Protein AF-A0A537SEK0-F1 (afdb_monomer)

Radius of gyration: 13.82 Å; Cα contacts (8 Å, |Δi|>4): 120; chains: 1; bounding box: 22×28×48 Å

Secondary structure (DSSP, 8-state):
-----------EEEEEE-SSSSS-EEEEEEESSHHHHHHHHHHHHHTT--SEEEEE-TT--EEE-HHHHHHHHT--

Sequence (76 aa):
MQSGDQVFEMSYYLIHRLGQVDAFQYTNLSFSTEKEATVHACSLIAAGELGNFVIRDGEGRVLADDTAIKASCKVS

Nearest PDB structures (foldseek):
  7o6l-assembly1_B  TM=5.483E-01  e=6.076E-01  Caenorhabditis elegans
  1wwq-assembly1_A  TM=5.270E-01  e=1.311E+00  Mus musculus
  1wz7-assembly2_C  TM=5.327E-01  e=1.589E+00  Mus musculus
  4yod-assembly1_A  TM=3.971E-01  e=1.806E+00  Bacteroides caccae ATCC 43185

Solvent-accessible surface area (backbone atoms only — not comparable to full-atom values): 4503 Å² total; per-residue (Å²): 132,84,81,79,78,73,67,79,64,60,32,18,32,33,36,36,30,59,74,97,65,92,78,42,76,78,44,79,48,76,28,81,38,66,65,58,34,47,54,52,49,38,50,41,50,74,72,62,57,81,61,42,45,35,34,23,44,74,86,66,50,78,77,35,47,41,70,55,47,57,54,56,50,73,76,107

pLDDT: mean 78.05, std 16.58, range [38.31, 93.0]

Foldseek 3Di:
DDDPPPPVQFWKWKWWDADDDDPDGPDTDTDSDPVVSLVVVLVCVVVVPDGWIFIATPVRDTPDTRVRSVVVSVVD

Structure (mmCIF, N/CA/C/O backbone):
data_AF-A0A537SEK0-F1
#
_entry.id   AF-A0A537SEK0-F1
#
loop_
_atom_site.group_PDB
_atom_site.id
_atom_site.type_symbol
_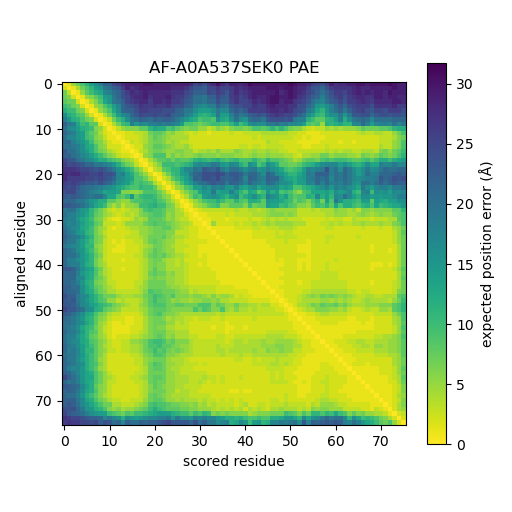atom_site.label_atom_id
_atom_site.label_alt_id
_atom_site.label_comp_id
_atom_site.label_asym_id
_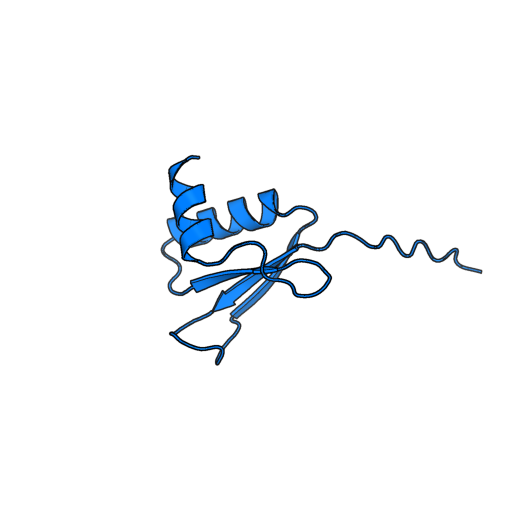atom_site.label_entity_id
_atom_site.label_seq_id
_atom_site.pdbx_PDB_ins_code
_atom_site.Cartn_x
_atom_site.Cartn_y
_atom_site.Cartn_z
_atom_site.occupancy
_atom_site.B_iso_or_equiv
_atom_site.auth_seq_id
_atom_site.auth_comp_id
_atom_site.auth_asym_id
_atom_site.auth_atom_id
_atom_site.pdbx_PDB_model_num
ATOM 1 N N . MET A 1 1 ? -9.967 0.184 38.536 1.00 38.31 1 MET A N 1
ATOM 2 C CA . MET A 1 1 ? -10.260 -0.817 37.491 1.00 38.31 1 MET A CA 1
ATOM 3 C C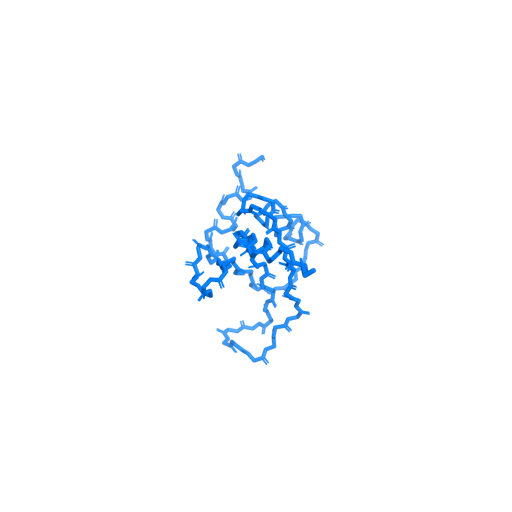 . MET A 1 1 ? -10.236 -0.070 36.172 1.00 38.31 1 MET A C 1
ATOM 5 O O . MET A 1 1 ? -11.006 0.869 36.032 1.00 38.31 1 MET A O 1
ATOM 9 N N . GLN A 1 2 ? -9.253 -0.360 35.315 1.00 41.28 2 GLN A N 1
ATOM 10 C CA . GLN A 1 2 ? -9.079 0.301 34.019 1.00 41.28 2 GLN A CA 1
ATOM 11 C C . GLN A 1 2 ? -10.320 0.043 33.164 1.00 41.28 2 GLN A C 1
ATOM 13 O O . GLN A 1 2 ? -10.617 -1.108 32.851 1.00 41.28 2 GLN A O 1
ATOM 18 N N . SER A 1 3 ? -11.049 1.111 32.839 1.00 45.38 3 SER A N 1
ATOM 19 C CA . SER A 1 3 ? -12.077 1.089 31.807 1.00 45.38 3 SER A CA 1
ATOM 20 C C . SER A 1 3 ? -11.412 0.652 30.511 1.00 45.38 3 SER A C 1
ATOM 22 O O . SER A 1 3 ? -10.544 1.345 29.986 1.00 45.38 3 SER A O 1
ATOM 24 N N . GLY A 1 4 ? -11.772 -0.546 30.061 1.00 44.78 4 GLY A N 1
ATOM 25 C CA . GLY A 1 4 ? -11.433 -1.044 28.744 1.00 44.7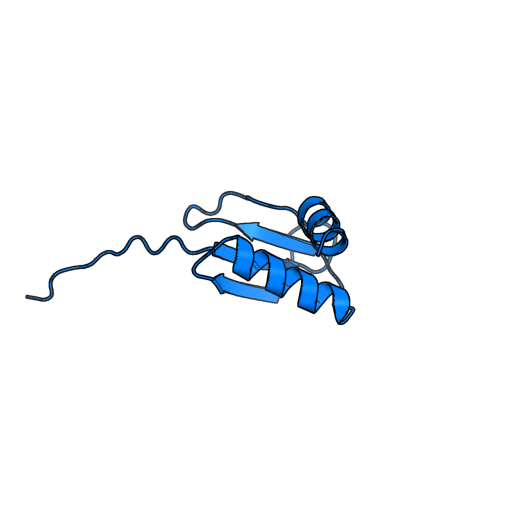8 4 GLY A CA 1
ATOM 26 C C . GLY A 1 4 ? -12.174 -0.220 27.707 1.00 44.78 4 GLY A C 1
ATOM 27 O O . GLY A 1 4 ? -13.254 -0.603 27.273 1.00 44.78 4 GLY A O 1
ATOM 28 N N . ASP A 1 5 ? -11.572 0.892 27.304 1.00 44.72 5 ASP A N 1
ATOM 29 C CA . ASP A 1 5 ? -11.747 1.423 25.961 1.00 44.72 5 ASP A CA 1
ATOM 30 C C . ASP A 1 5 ? -11.080 0.409 25.021 1.00 44.72 5 ASP A C 1
ATOM 32 O O . ASP A 1 5 ? -9.941 0.561 24.585 1.00 44.72 5 ASP A O 1
ATOM 36 N N . GLN A 1 6 ? -11.773 -0.704 24.753 1.00 47.69 6 GLN A N 1
ATOM 37 C CA . GLN A 1 6 ? -11.603 -1.388 23.477 1.00 47.69 6 GLN A CA 1
ATOM 38 C C . GLN A 1 6 ? -12.182 -0.438 22.437 1.00 47.69 6 GLN A C 1
ATOM 40 O O . GLN A 1 6 ? -13.290 -0.622 21.933 1.00 47.69 6 GLN A O 1
ATOM 45 N N . VAL A 1 7 ? -11.425 0.619 22.145 1.00 51.59 7 VAL A N 1
ATOM 46 C CA . VAL A 1 7 ? -11.499 1.243 20.844 1.00 51.59 7 VAL A CA 1
ATOM 47 C C . VAL A 1 7 ? -11.183 0.081 19.916 1.00 51.59 7 VAL A C 1
ATOM 49 O O . VAL A 1 7 ? -10.055 -0.408 19.871 1.00 51.59 7 VAL A O 1
ATOM 52 N N . PHE A 1 8 ? -12.201 -0.451 19.246 1.00 50.56 8 PHE A N 1
ATOM 53 C CA . PHE A 1 8 ? -11.981 -1.172 18.006 1.00 50.56 8 PHE A CA 1
ATOM 54 C C . PHE A 1 8 ? -11.404 -0.122 17.052 1.00 50.56 8 PHE A C 1
ATOM 56 O O . PHE A 1 8 ? -12.127 0.447 16.237 1.00 50.56 8 PHE A O 1
ATOM 63 N N . GLU A 1 9 ? -10.134 0.250 17.250 1.00 57.72 9 GLU A N 1
ATOM 64 C CA . GLU A 1 9 ? -9.410 1.128 16.350 1.00 57.72 9 GLU A CA 1
ATOM 65 C C . GLU A 1 9 ? -9.465 0.401 15.023 1.00 57.72 9 GLU A C 1
ATOM 67 O O . GLU A 1 9 ? -8.892 -0.683 14.879 1.00 57.72 9 GLU A O 1
ATOM 72 N N . MET A 1 10 ? -10.250 0.951 14.093 1.00 65.88 10 MET A N 1
ATOM 73 C CA . MET A 1 10 ? -10.297 0.489 12.718 1.00 65.88 10 MET A CA 1
ATOM 74 C C . MET A 1 10 ? -8.872 0.587 12.189 1.00 65.88 10 MET A C 1
ATOM 76 O O . MET A 1 10 ? -8.407 1.650 11.793 1.00 65.88 10 MET A O 1
ATOM 80 N N . SER A 1 11 ? -8.161 -0.526 12.298 1.00 81.06 11 SER A N 1
ATOM 81 C CA . SER A 1 11 ? -6.753 -0.624 11.980 1.00 81.06 11 SER A CA 1
ATOM 82 C C . SER A 1 11 ? -6.669 -1.093 10.545 1.00 81.06 11 SER A C 1
ATOM 84 O O . SER A 1 11 ? -7.213 -2.138 10.192 1.00 81.06 11 SER A O 1
ATOM 86 N N . TYR A 1 12 ? -6.019 -0.296 9.713 1.00 87.06 12 TYR A N 1
ATOM 87 C CA . TYR A 1 12 ? -5.788 -0.615 8.317 1.00 87.06 12 TYR A CA 1
ATOM 88 C C . TYR A 1 12 ? -4.342 -1.034 8.163 1.00 87.06 12 TYR A C 1
ATOM 90 O O . TYR A 1 12 ? -3.432 -0.328 8.585 1.00 87.06 12 TYR A O 1
ATOM 98 N N . TYR A 1 13 ? -4.131 -2.189 7.561 1.00 86.75 13 TYR A N 1
ATOM 99 C CA . TYR A 1 13 ? -2.825 -2.807 7.459 1.00 86.75 13 TYR A CA 1
ATOM 100 C C . TYR A 1 13 ? -2.339 -2.749 6.025 1.00 86.75 13 TYR A C 1
ATOM 102 O O . TYR A 1 13 ? -2.938 -3.370 5.148 1.00 86.75 13 TYR A O 1
ATOM 110 N N . LEU A 1 14 ? -1.237 -2.043 5.788 1.00 89.31 14 LEU A N 1
ATOM 111 C CA . LEU A 1 14 ? -0.511 -2.139 4.530 1.00 89.31 14 LEU A CA 1
ATOM 112 C C . LEU A 1 14 ? 0.470 -3.307 4.607 1.00 89.31 14 LEU A C 1
ATOM 114 O O . LEU A 1 14 ? 1.399 -3.304 5.417 1.00 89.31 14 LEU A O 1
ATOM 118 N N . ILE A 1 15 ? 0.270 -4.279 3.727 1.00 86.69 15 ILE A N 1
ATOM 119 C CA . ILE A 1 15 ? 1.103 -5.465 3.579 1.00 86.69 15 ILE A CA 1
ATOM 120 C C . ILE A 1 15 ? 1.882 -5.350 2.276 1.00 86.69 15 ILE A C 1
ATOM 122 O O . ILE A 1 15 ? 1.298 -5.333 1.192 1.00 86.69 15 ILE A O 1
ATOM 126 N N . HIS A 1 16 ? 3.206 -5.336 2.381 1.00 85.44 16 HIS A N 1
ATOM 127 C CA . HIS A 1 16 ? 4.120 -5.375 1.238 1.00 85.44 16 HIS A CA 1
ATOM 128 C C . HIS A 1 16 ? 4.655 -6.798 1.034 1.00 85.44 16 HIS A C 1
ATOM 130 O O . HIS A 1 16 ? 5.104 -7.438 1.988 1.00 85.44 16 HIS A O 1
ATOM 136 N N . ARG A 1 17 ? 4.559 -7.323 -0.192 1.00 82.44 17 ARG A N 1
ATOM 137 C CA . ARG A 1 17 ? 4.894 -8.714 -0.544 1.00 82.44 17 ARG A CA 1
ATOM 138 C C . ARG A 1 17 ? 5.859 -8.769 -1.725 1.00 82.44 17 ARG A C 1
ATOM 140 O O . ARG A 1 17 ? 5.633 -8.111 -2.736 1.00 82.44 17 ARG A O 1
ATOM 147 N N . LEU A 1 18 ? 6.871 -9.630 -1.652 1.00 69.31 18 LEU A N 1
ATOM 148 C CA . LEU A 1 18 ? 7.769 -9.934 -2.774 1.00 69.31 18 LEU A CA 1
ATOM 149 C C . LEU A 1 18 ? 7.345 -11.248 -3.457 1.00 69.31 18 LEU A C 1
ATOM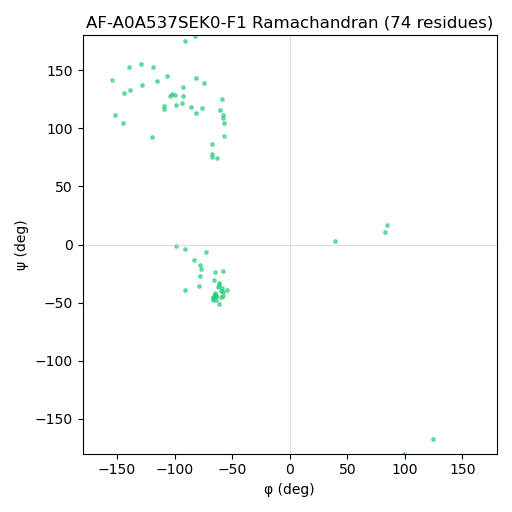 151 O O . LEU A 1 18 ? 7.351 -12.305 -2.831 1.00 69.31 18 LEU A O 1
ATOM 155 N N . GLY A 1 19 ? 7.002 -11.192 -4.750 1.00 62.62 19 GLY A N 1
ATOM 156 C CA . GLY A 1 19 ? 6.669 -12.368 -5.572 1.00 62.62 19 GLY A CA 1
ATOM 157 C C . GLY A 1 19 ? 5.168 -12.643 -5.769 1.00 62.62 19 GLY A C 1
ATOM 158 O O . GLY A 1 19 ? 4.310 -11.891 -5.310 1.00 62.62 19 GLY A O 1
ATOM 159 N N . GLN A 1 20 ? 4.856 -13.714 -6.516 1.00 54.41 20 GLN A N 1
ATOM 160 C CA . GLN A 1 20 ? 3.493 -14.030 -6.978 1.00 54.41 20 GLN A CA 1
ATOM 161 C C . GLN A 1 20 ? 2.567 -14.632 -5.911 1.00 54.41 20 GLN A C 1
ATOM 163 O O . GLN A 1 20 ? 1.354 -14.568 -6.082 1.00 54.41 20 GLN A O 1
ATOM 168 N N . VAL A 1 21 ? 3.089 -15.217 -4.829 1.00 50.94 21 VAL A N 1
ATOM 169 C CA . VAL A 1 21 ? 2.268 -15.927 -3.834 1.00 50.94 21 VAL A CA 1
ATOM 170 C C . VAL A 1 21 ? 2.945 -15.865 -2.464 1.00 50.94 21 VAL A C 1
ATOM 172 O O . VAL A 1 21 ? 3.999 -16.463 -2.294 1.00 50.94 21 VAL A O 1
ATOM 175 N N . ASP A 1 22 ? 2.334 -15.126 -1.532 1.00 53.03 22 ASP A N 1
ATOM 176 C CA . ASP A 1 22 ? 2.345 -15.239 -0.054 1.00 53.03 22 ASP A CA 1
ATOM 177 C C . ASP A 1 22 ? 3.620 -15.596 0.754 1.00 53.03 22 ASP A C 1
ATOM 179 O O . ASP A 1 22 ? 3.538 -15.678 1.976 1.00 53.03 22 ASP A O 1
ATOM 183 N N . ALA A 1 23 ? 4.803 -15.773 0.166 1.00 49.50 23 ALA A N 1
ATOM 184 C CA . ALA A 1 23 ? 5.920 -16.381 0.892 1.00 49.50 23 ALA A CA 1
ATOM 185 C C . ALA A 1 23 ? 6.636 -15.423 1.862 1.00 49.50 23 ALA A C 1
ATOM 187 O O . ALA A 1 23 ? 7.183 -15.881 2.862 1.00 49.50 23 ALA A O 1
ATOM 188 N N . PHE A 1 24 ? 6.622 -14.108 1.607 1.00 57.16 24 PHE A N 1
ATOM 189 C CA . PHE A 1 24 ? 7.336 -13.135 2.440 1.00 57.16 24 PHE A CA 1
ATOM 190 C C . PHE A 1 24 ? 6.560 -11.818 2.547 1.00 57.16 24 PHE A C 1
ATOM 192 O O . PHE A 1 24 ? 6.516 -11.025 1.604 1.00 57.16 24 PHE A O 1
ATOM 199 N N . GLN A 1 25 ? 5.928 -11.599 3.704 1.00 64.25 25 GLN A N 1
ATOM 200 C CA . GLN A 1 25 ? 5.390 -10.295 4.099 1.00 64.25 25 GLN A CA 1
ATOM 201 C C . GLN A 1 25 ? 6.551 -9.465 4.653 1.00 64.25 25 GLN A C 1
ATOM 203 O O . GLN A 1 25 ? 7.129 -9.821 5.679 1.00 64.25 25 GLN A O 1
ATOM 208 N N . TYR A 1 26 ? 6.923 -8.398 3.951 1.00 58.31 26 TYR A N 1
ATOM 209 C CA . TYR A 1 26 ? 8.069 -7.559 4.303 1.00 58.31 26 TYR A CA 1
ATOM 210 C C . TYR A 1 26 ? 7.732 -6.591 5.439 1.00 58.31 26 TYR A C 1
ATOM 212 O O . TYR A 1 26 ? 8.559 -6.298 6.301 1.00 58.31 26 TYR A O 1
ATOM 220 N N . THR A 1 27 ? 6.500 -6.083 5.462 1.00 65.31 27 THR A N 1
ATOM 221 C CA . THR A 1 27 ? 6.062 -5.117 6.470 1.00 65.31 27 THR A CA 1
ATOM 222 C C . THR A 1 27 ? 4.554 -5.199 6.652 1.00 65.31 27 THR A C 1
ATOM 224 O O . THR A 1 27 ? 3.824 -5.385 5.680 1.00 65.31 27 THR A O 1
ATOM 227 N N . ASN A 1 28 ? 4.110 -5.066 7.902 1.00 72.44 28 ASN A N 1
ATOM 228 C CA . ASN A 1 28 ? 2.717 -4.868 8.274 1.00 72.44 28 ASN A CA 1
ATOM 229 C C . ASN A 1 28 ? 2.623 -3.525 9.015 1.00 72.44 28 ASN A C 1
ATOM 231 O O . ASN A 1 28 ? 2.901 -3.455 10.213 1.00 72.44 28 ASN A O 1
ATOM 235 N N . LEU A 1 29 ? 2.343 -2.452 8.272 1.00 82.69 29 LEU A N 1
ATOM 236 C CA . LEU A 1 29 ? 2.180 -1.110 8.835 1.00 82.69 29 LEU A CA 1
ATOM 237 C C . LEU A 1 29 ? 0.705 -0.868 9.143 1.00 82.69 29 LEU A C 1
ATOM 239 O O . LEU A 1 29 ? -0.134 -1.038 8.262 1.00 82.69 29 LEU A O 1
ATOM 243 N N . SER A 1 30 ? 0.405 -0.452 10.371 1.00 85.56 30 SER A N 1
ATOM 244 C CA . SER A 1 30 ? -0.945 -0.097 10.809 1.00 85.56 30 SER A CA 1
ATOM 245 C C . SER A 1 30 ? -1.216 1.398 10.642 1.00 85.56 30 SER A C 1
ATOM 247 O O . SER A 1 30 ? -0.405 2.226 11.056 1.00 85.56 30 SER A O 1
ATOM 249 N N . PHE A 1 31 ? -2.387 1.727 10.110 1.00 87.75 31 PHE A N 1
ATOM 250 C CA . PHE A 1 31 ? -2.892 3.081 9.904 1.00 87.75 31 PHE A CA 1
ATOM 251 C C . PHE A 1 31 ? -4.297 3.218 10.489 1.00 87.75 31 PHE A C 1
ATOM 253 O O . PHE A 1 31 ? -5.036 2.236 10.576 1.00 87.75 31 PHE A O 1
ATOM 260 N N . SER A 1 32 ? -4.687 4.443 10.838 1.00 86.62 32 SER A N 1
ATOM 261 C CA . SER A 1 32 ? -6.028 4.745 11.353 1.00 86.62 32 SER A CA 1
ATOM 262 C C . SER A 1 32 ? -7.092 4.819 10.249 1.00 86.62 32 SER A C 1
ATOM 264 O O . SER A 1 32 ? -8.285 4.737 10.538 1.00 86.62 32 SER A O 1
ATOM 266 N N . THR A 1 33 ? -6.686 4.968 8.979 1.00 88.94 33 THR A N 1
ATOM 267 C CA . THR A 1 33 ? -7.594 5.006 7.821 1.00 88.94 33 THR A CA 1
ATOM 268 C C . THR A 1 33 ? -7.051 4.247 6.603 1.00 88.94 33 THR A C 1
ATOM 270 O O . THR A 1 33 ? -5.842 4.183 6.372 1.00 88.94 33 THR A O 1
ATOM 273 N N . GLU A 1 34 ? -7.957 3.743 5.754 1.00 89.19 34 GLU A N 1
ATOM 274 C CA . GLU A 1 34 ? -7.615 3.143 4.450 1.00 89.19 34 GLU A CA 1
ATOM 275 C C . GLU A 1 34 ? -6.869 4.135 3.545 1.00 89.19 34 GLU A C 1
ATOM 277 O O . GLU A 1 34 ? -5.934 3.778 2.823 1.00 89.19 34 GLU A O 1
ATOM 282 N N . LYS A 1 35 ? -7.262 5.414 3.606 1.00 90.81 35 LYS A N 1
ATOM 283 C CA . LYS A 1 35 ? -6.671 6.480 2.797 1.00 90.81 35 LYS A CA 1
ATOM 284 C C . LYS A 1 35 ? -5.199 6.695 3.139 1.00 90.81 35 LYS A C 1
ATOM 286 O O . LYS A 1 35 ? -4.388 6.823 2.227 1.00 90.81 35 LYS A O 1
ATOM 291 N N . GLU A 1 36 ? -4.842 6.720 4.421 1.00 91.19 36 GLU A N 1
ATOM 292 C CA . GLU A 1 36 ? -3.442 6.847 4.848 1.00 91.19 36 GLU A CA 1
ATOM 293 C C . GLU A 1 36 ? -2.605 5.647 4.403 1.00 91.19 36 GLU A C 1
ATOM 295 O O . GLU A 1 36 ? -1.525 5.837 3.839 1.00 91.19 36 GLU A O 1
ATOM 300 N N . ALA A 1 37 ? -3.135 4.429 4.563 1.00 91.38 37 ALA A N 1
ATOM 301 C CA . ALA A 1 37 ? -2.483 3.216 4.071 1.00 91.38 37 ALA A CA 1
ATOM 302 C C . ALA A 1 37 ? -2.242 3.280 2.550 1.00 91.38 37 ALA A C 1
ATOM 304 O O . ALA A 1 37 ? -1.162 2.928 2.071 1.00 91.38 37 ALA A O 1
ATOM 305 N N . THR A 1 38 ? -3.214 3.802 1.794 1.00 92.00 38 THR A N 1
ATOM 306 C CA . THR A 1 38 ? -3.119 3.989 0.337 1.00 92.00 38 THR A CA 1
ATOM 307 C C . THR A 1 38 ? -2.067 5.030 -0.043 1.00 92.00 38 THR A C 1
ATOM 309 O O . THR A 1 38 ? -1.223 4.761 -0.895 1.00 92.00 38 THR A O 1
ATOM 312 N N . VAL A 1 39 ? -2.061 6.200 0.6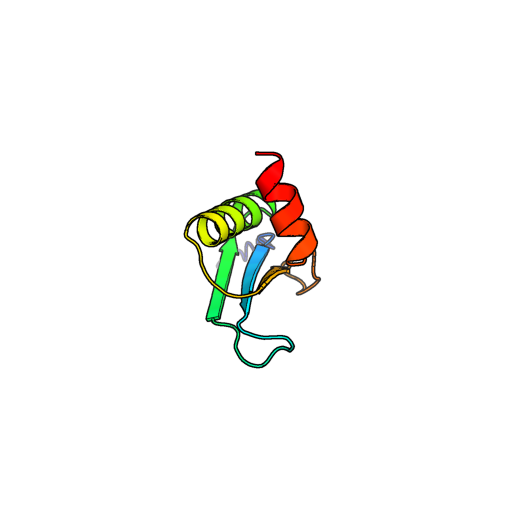06 1.00 93.00 39 VAL A N 1
ATOM 313 C CA . VAL A 1 39 ? -1.064 7.259 0.358 1.00 93.00 39 VAL A CA 1
ATOM 314 C C . VAL A 1 39 ? 0.353 6.756 0.644 1.00 93.00 39 VAL A C 1
ATOM 316 O O . VAL A 1 39 ? 1.282 7.036 -0.121 1.00 93.00 39 VAL A O 1
ATOM 319 N N . HIS A 1 40 ? 0.525 5.978 1.713 1.00 91.75 40 HIS A N 1
ATOM 320 C CA . HIS A 1 40 ? 1.819 5.396 2.044 1.00 91.75 40 HIS A CA 1
ATOM 321 C C . HIS A 1 40 ? 2.258 4.359 1.001 1.00 91.75 40 HIS A C 1
ATOM 323 O O . HIS A 1 40 ? 3.386 4.424 0.514 1.00 91.75 40 HIS A O 1
ATOM 329 N N . ALA A 1 41 ? 1.355 3.468 0.578 1.00 91.31 41 ALA A N 1
ATOM 330 C CA . ALA A 1 41 ? 1.628 2.509 -0.492 1.00 91.31 41 ALA A CA 1
ATOM 331 C C . ALA A 1 41 ? 2.039 3.207 -1.799 1.00 91.31 41 ALA A C 1
ATOM 333 O O . ALA A 1 41 ? 3.031 2.827 -2.418 1.00 91.31 41 ALA A O 1
ATOM 334 N N . CYS A 1 42 ? 1.339 4.277 -2.184 1.00 91.56 42 CYS A N 1
ATOM 335 C CA . CYS A 1 42 ? 1.690 5.071 -3.360 1.00 91.56 42 CYS A CA 1
ATOM 336 C C . CYS A 1 42 ? 3.063 5.734 -3.245 1.00 91.56 42 CYS A C 1
ATOM 338 O O . CYS A 1 42 ? 3.790 5.796 -4.234 1.00 91.56 42 CYS A O 1
ATOM 340 N N . SER A 1 43 ? 3.440 6.184 -2.047 1.00 91.81 43 SER A N 1
ATOM 341 C CA . SER A 1 43 ? 4.768 6.755 -1.798 1.00 91.81 43 SER A CA 1
ATOM 342 C C . SER A 1 43 ? 5.874 5.710 -1.977 1.00 91.81 43 SER A C 1
ATOM 344 O O . SER A 1 43 ? 6.885 5.999 -2.614 1.00 91.81 43 SER A O 1
ATOM 346 N N . LEU A 1 44 ? 5.665 4.481 -1.492 1.00 90.19 44 LEU A N 1
ATOM 347 C CA . LEU A 1 44 ? 6.598 3.363 -1.689 1.00 90.19 44 LEU A CA 1
ATOM 348 C C . LEU A 1 44 ? 6.702 2.970 -3.172 1.00 90.19 44 LEU A C 1
ATOM 350 O O . LEU A 1 44 ? 7.804 2.817 -3.697 1.00 90.19 44 LEU A O 1
ATOM 354 N N . ILE A 1 45 ? 5.570 2.896 -3.881 1.00 88.69 45 ILE A N 1
ATOM 355 C CA . ILE A 1 45 ? 5.540 2.647 -5.332 1.00 88.69 45 ILE A CA 1
ATOM 356 C C . ILE A 1 45 ? 6.310 3.738 -6.090 1.00 88.69 45 ILE A C 1
ATOM 358 O O . ILE A 1 45 ? 7.109 3.427 -6.972 1.00 88.69 45 ILE A O 1
ATOM 362 N N . ALA A 1 46 ? 6.100 5.011 -5.744 1.00 88.44 46 ALA A N 1
ATOM 363 C CA . ALA A 1 46 ? 6.797 6.137 -6.362 1.00 88.44 46 ALA A CA 1
ATOM 364 C C . ALA A 1 46 ? 8.308 6.133 -6.069 1.00 88.44 46 ALA A C 1
ATOM 366 O O . ALA A 1 46 ? 9.093 6.557 -6.915 1.00 88.44 46 ALA A O 1
ATOM 367 N N . ALA A 1 47 ? 8.719 5.613 -4.908 1.00 88.31 47 ALA A N 1
ATOM 368 C CA . ALA A 1 47 ? 10.123 5.390 -4.562 1.00 88.31 47 ALA A CA 1
ATOM 369 C C . ALA A 1 47 ? 10.762 4.207 -5.320 1.00 88.31 47 ALA A C 1
ATOM 371 O O . ALA A 1 47 ? 11.972 4.009 -5.231 1.00 88.31 47 ALA A O 1
ATOM 372 N N . GLY A 1 48 ? 9.976 3.447 -6.091 1.00 84.56 48 GLY A N 1
ATOM 373 C CA . GLY A 1 48 ? 10.449 2.304 -6.867 1.00 84.56 48 GLY A CA 1
ATOM 374 C C . GLY A 1 48 ? 10.532 1.004 -6.070 1.00 84.56 48 GLY A C 1
ATOM 375 O O . GLY A 1 48 ? 11.190 0.067 -6.526 1.00 84.56 48 GLY A O 1
ATOM 376 N N . GLU A 1 49 ? 9.871 0.926 -4.908 1.00 85.56 49 GLU A N 1
ATOM 377 C CA . GLU A 1 49 ? 9.829 -0.303 -4.118 1.00 85.56 49 GLU A CA 1
ATOM 378 C C . GLU A 1 49 ? 9.218 -1.446 -4.936 1.00 85.56 49 GLU A C 1
ATOM 380 O O . GLU A 1 49 ? 8.113 -1.352 -5.480 1.00 85.56 49 GLU A O 1
ATOM 385 N N . LEU A 1 50 ? 9.964 -2.545 -5.030 1.00 80.38 50 LEU A N 1
ATOM 386 C CA . LEU A 1 50 ? 9.570 -3.722 -5.793 1.00 80.38 50 LEU A CA 1
ATOM 387 C C . LEU A 1 50 ? 8.608 -4.587 -4.980 1.00 80.38 50 LEU A C 1
ATOM 389 O O . LEU A 1 50 ? 8.789 -4.774 -3.782 1.00 80.38 50 LEU A O 1
ATOM 393 N N . GLY A 1 51 ? 7.622 -5.184 -5.645 1.00 82.88 51 GLY A N 1
ATOM 394 C CA . GLY A 1 51 ? 6.669 -6.099 -5.021 1.00 82.88 51 GLY A CA 1
ATOM 395 C C . GLY A 1 51 ? 5.219 -5.684 -5.233 1.00 82.88 51 GLY A C 1
ATOM 396 O O . GLY A 1 51 ? 4.912 -4.841 -6.075 1.00 82.88 51 GLY A O 1
ATOM 397 N N . ASN A 1 52 ? 4.344 -6.333 -4.471 1.00 87.69 52 ASN A N 1
ATOM 398 C CA . ASN A 1 52 ? 2.905 -6.129 -4.479 1.00 87.69 52 ASN A CA 1
ATOM 399 C C . ASN A 1 52 ? 2.458 -5.568 -3.131 1.00 87.69 52 ASN A C 1
ATOM 401 O O . ASN A 1 52 ? 2.923 -6.019 -2.079 1.00 87.69 52 ASN A O 1
ATOM 405 N N . PHE A 1 53 ? 1.519 -4.632 -3.164 1.00 89.25 53 PHE A N 1
ATOM 406 C CA . PHE A 1 53 ? 0.923 -4.050 -1.966 1.00 89.25 53 PHE A CA 1
ATOM 407 C C . PHE A 1 53 ? -0.501 -4.569 -1.765 1.00 89.25 53 PHE A C 1
ATOM 409 O O . PHE A 1 53 ? -1.223 -4.817 -2.725 1.00 89.25 53 PHE A O 1
ATOM 416 N N . VAL A 1 54 ? -0.909 -4.760 -0.515 1.00 91.25 54 VAL A N 1
ATOM 417 C CA . VAL A 1 54 ? -2.276 -5.147 -0.149 1.00 91.25 54 VAL A CA 1
ATOM 418 C C . VAL A 1 54 ? -2.684 -4.357 1.081 1.00 91.25 54 VAL A C 1
ATOM 420 O O . VAL A 1 54 ? -1.935 -4.328 2.053 1.00 91.25 54 VAL A O 1
ATOM 423 N N . ILE A 1 55 ? -3.875 -3.770 1.069 1.00 91.62 55 ILE A N 1
ATOM 424 C CA . ILE A 1 55 ? -4.472 -3.141 2.247 1.00 91.62 55 ILE A CA 1
ATOM 425 C C . ILE A 1 55 ? -5.524 -4.082 2.823 1.00 91.62 55 ILE A C 1
ATOM 427 O O . ILE A 1 55 ? -6.395 -4.573 2.097 1.00 91.62 55 ILE A O 1
ATOM 431 N N . ARG A 1 56 ? -5.436 -4.340 4.129 1.00 91.12 56 ARG A N 1
ATOM 432 C CA . ARG A 1 56 ? -6.429 -5.107 4.883 1.00 91.12 56 ARG A CA 1
ATOM 433 C C . ARG A 1 56 ? -7.062 -4.282 5.991 1.00 91.12 56 ARG A C 1
ATOM 435 O O . ARG A 1 56 ? -6.423 -3.375 6.511 1.00 91.12 56 ARG A O 1
ATOM 442 N N . ASP A 1 57 ? -8.288 -4.620 6.362 1.00 88.25 57 ASP A N 1
ATOM 443 C CA . ASP A 1 57 ? -8.919 -4.098 7.575 1.00 88.25 57 ASP A CA 1
ATOM 444 C C . ASP A 1 57 ? -8.496 -4.877 8.837 1.00 88.25 57 ASP A C 1
ATOM 446 O O . ASP A 1 57 ? -7.749 -5.862 8.773 1.00 88.25 57 ASP A O 1
ATOM 450 N N . GLY A 1 58 ? -9.019 -4.442 9.987 1.00 83.75 58 GLY A N 1
ATOM 451 C CA . GLY A 1 58 ? -8.828 -5.064 11.300 1.00 83.75 58 GLY A CA 1
ATOM 452 C C . GLY A 1 58 ? -9.274 -6.526 11.385 1.00 83.75 58 GLY A C 1
ATOM 453 O O . GLY A 1 58 ? -8.792 -7.271 12.236 1.00 83.75 58 GLY A O 1
ATOM 454 N N . GLU A 1 59 ? -10.170 -6.951 10.494 1.00 86.12 59 GLU A N 1
ATOM 455 C CA . GLU A 1 59 ? -10.672 -8.324 10.398 1.00 86.12 59 GLU A CA 1
ATOM 456 C C . GLU A 1 59 ? -9.833 -9.186 9.433 1.00 86.12 59 GLU A C 1
ATOM 458 O O . GLU A 1 59 ? -10.072 -10.387 9.293 1.00 86.12 59 GLU A O 1
ATOM 463 N N . GLY A 1 60 ? -8.838 -8.595 8.763 1.00 83.94 60 GLY A N 1
ATOM 464 C CA . GLY A 1 60 ? -7.986 -9.260 7.781 1.00 83.94 60 GLY A CA 1
ATOM 465 C C . GLY A 1 60 ? -8.595 -9.355 6.378 1.00 83.94 60 GLY A C 1
ATOM 466 O O . GLY A 1 60 ? -8.031 -10.050 5.523 1.00 83.94 60 GLY A O 1
ATOM 467 N N . ARG A 1 61 ? -9.711 -8.667 6.103 1.00 89.12 61 ARG A N 1
ATOM 468 C CA . ARG A 1 61 ? -10.326 -8.623 4.768 1.00 89.12 61 ARG A CA 1
ATOM 469 C C . ARG A 1 61 ? -9.497 -7.731 3.861 1.00 89.12 61 ARG A C 1
ATOM 471 O O . ARG A 1 61 ? -9.030 -6.680 4.280 1.00 89.12 61 ARG A O 1
ATOM 478 N N . VAL A 1 62 ? -9.306 -8.150 2.613 1.00 90.50 62 VAL A N 1
ATOM 479 C CA . VAL A 1 62 ? -8.600 -7.340 1.613 1.00 90.50 62 VAL A CA 1
ATOM 480 C C . VAL A 1 62 ? -9.534 -6.239 1.124 1.00 90.50 62 VAL A C 1
ATOM 482 O O . VAL A 1 6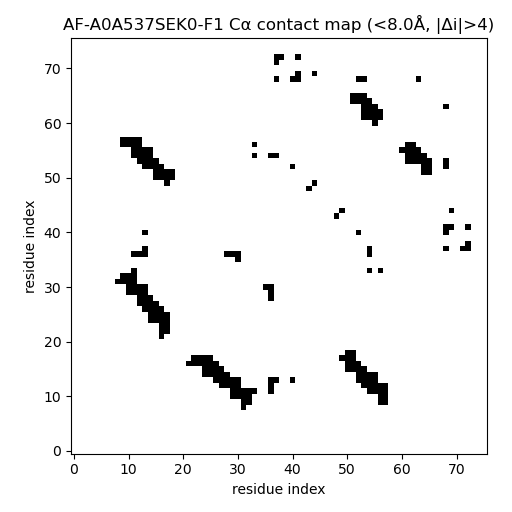2 ? -10.570 -6.540 0.537 1.00 90.50 62 VAL A O 1
ATOM 485 N N . LEU A 1 63 ? -9.151 -4.985 1.364 1.00 91.62 63 LEU A N 1
ATOM 486 C CA . LEU A 1 63 ? -9.872 -3.803 0.887 1.00 91.62 63 LEU A CA 1
ATOM 487 C C . LEU A 1 63 ? -9.348 -3.341 -0.475 1.00 91.62 63 LEU A C 1
ATOM 489 O O . LEU A 1 63 ? -10.129 -2.970 -1.345 1.00 91.62 63 LEU A O 1
ATOM 493 N N . ALA A 1 64 ? -8.029 -3.414 -0.672 1.00 92.62 64 ALA A N 1
ATOM 494 C CA . ALA A 1 64 ? -7.385 -3.067 -1.932 1.00 92.62 64 ALA A CA 1
ATOM 495 C C . ALA A 1 64 ? -6.192 -3.990 -2.206 1.00 92.62 64 ALA A C 1
ATOM 497 O O . ALA A 1 64 ? -5.333 -4.188 -1.342 1.00 92.62 64 ALA A O 1
ATOM 498 N N . ASP A 1 65 ? -6.135 -4.549 -3.412 1.00 91.50 6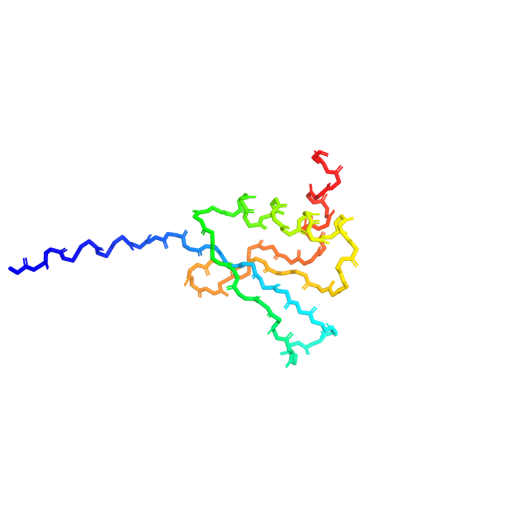5 ASP A N 1
ATOM 499 C CA . ASP A 1 65 ? -4.961 -5.250 -3.929 1.00 91.50 65 ASP A CA 1
ATOM 500 C C . ASP A 1 65 ? -4.031 -4.300 -4.700 1.00 91.50 65 ASP A C 1
ATOM 502 O O . ASP A 1 65 ? -4.344 -3.133 -4.938 1.00 91.50 65 ASP A O 1
ATOM 506 N N . ASP A 1 66 ? -2.884 -4.820 -5.120 1.00 90.31 66 ASP A N 1
ATOM 507 C CA . ASP A 1 66 ? -1.834 -4.065 -5.799 1.00 90.31 66 ASP A CA 1
ATOM 508 C C . ASP A 1 66 ? -2.330 -3.314 -7.046 1.00 90.31 66 ASP A C 1
ATOM 510 O O . ASP A 1 66 ? -1.948 -2.163 -7.273 1.00 90.31 66 ASP A O 1
ATOM 514 N N . THR A 1 67 ? -3.227 -3.924 -7.825 1.00 90.44 67 THR A N 1
ATOM 515 C CA . THR A 1 67 ? -3.791 -3.307 -9.032 1.00 90.44 67 THR A CA 1
ATOM 516 C C . THR A 1 67 ? -4.659 -2.110 -8.663 1.00 90.44 67 THR A C 1
ATOM 518 O O . THR A 1 67 ? -4.527 -1.041 -9.267 1.00 90.44 67 THR A O 1
ATOM 521 N N . ALA A 1 68 ? -5.520 -2.272 -7.655 1.00 92.62 68 ALA A N 1
ATOM 522 C CA . ALA A 1 68 ? -6.389 -1.212 -7.155 1.00 92.62 68 ALA A CA 1
ATOM 523 C C . ALA A 1 68 ? -5.577 -0.061 -6.538 1.00 92.62 68 ALA A C 1
ATOM 525 O O . ALA A 1 68 ? -5.831 1.104 -6.845 1.00 92.62 68 ALA A O 1
ATOM 526 N N . ILE A 1 69 ? -4.545 -0.374 -5.749 1.00 91.94 69 ILE A N 1
ATOM 527 C CA . ILE A 1 69 ? -3.645 0.623 -5.154 1.00 91.94 69 ILE A CA 1
ATOM 528 C C . ILE A 1 69 ? -2.933 1.414 -6.257 1.00 91.94 69 ILE A C 1
ATOM 530 O O . ILE A 1 69 ? -3.001 2.643 -6.273 1.00 91.94 69 ILE A O 1
ATOM 534 N N . LYS A 1 70 ? -2.318 0.737 -7.236 1.00 90.19 70 LYS A N 1
ATOM 535 C CA . LYS A 1 70 ? -1.630 1.391 -8.365 1.00 90.19 70 LYS A CA 1
ATOM 536 C C . LYS A 1 70 ? -2.567 2.242 -9.218 1.00 90.19 70 LYS A C 1
ATOM 538 O O . LYS A 1 70 ? -2.127 3.259 -9.756 1.00 90.19 70 LYS A O 1
ATOM 543 N N . ALA A 1 71 ? -3.831 1.844 -9.362 1.00 90.75 71 ALA A N 1
ATOM 544 C CA . ALA A 1 71 ? -4.838 2.666 -10.021 1.00 90.75 71 ALA A CA 1
ATOM 545 C C . ALA A 1 71 ? -5.081 3.961 -9.233 1.00 90.75 71 ALA A C 1
ATOM 547 O O . ALA A 1 71 ? -4.994 5.035 -9.824 1.00 90.75 71 ALA A O 1
ATOM 548 N N . SER A 1 72 ? -5.269 3.872 -7.913 1.00 88.44 72 SER A N 1
ATOM 549 C CA . SER A 1 72 ? -5.462 5.027 -7.024 1.00 88.44 72 SER A CA 1
ATOM 550 C C . SER A 1 72 ? -4.267 5.988 -7.004 1.00 88.44 72 SER A C 1
ATOM 552 O O . SER A 1 72 ? -4.462 7.203 -6.973 1.00 88.44 72 SER A O 1
ATOM 554 N N . CYS A 1 73 ? -3.035 5.480 -7.115 1.00 87.19 73 CYS A N 1
ATOM 555 C CA . CYS A 1 73 ? -1.829 6.318 -7.149 1.00 87.19 73 CYS A CA 1
ATOM 556 C C . CYS A 1 73 ? -1.731 7.226 -8.382 1.00 87.19 73 CYS A C 1
ATOM 558 O O . CYS A 1 73 ? -1.034 8.233 -8.337 1.00 87.19 73 CYS A O 1
ATOM 560 N N . LYS A 1 74 ? -2.401 6.885 -9.491 1.00 75.12 74 LYS A N 1
ATOM 561 C CA . LYS A 1 74 ? -2.389 7.690 -10.728 1.00 75.12 74 LYS A CA 1
ATOM 562 C C . LYS A 1 74 ? -3.387 8.847 -10.713 1.00 75.12 74 LYS A C 1
ATOM 564 O O . LYS A 1 74 ? -3.338 9.689 -11.603 1.00 75.12 74 LYS A O 1
ATOM 569 N N . VAL A 1 75 ? -4.320 8.844 -9.762 1.00 59.78 75 VAL A N 1
ATOM 570 C CA . VAL A 1 75 ? -5.411 9.829 -9.658 1.00 59.78 75 VAL A CA 1
ATOM 571 C C . VAL A 1 75 ? -5.082 10.934 -8.640 1.00 59.78 75 VAL A C 1
ATOM 573 O O . VAL A 1 75 ? -5.893 11.834 -8.443 1.00 59.78 75 VAL A O 1
ATOM 576 N N .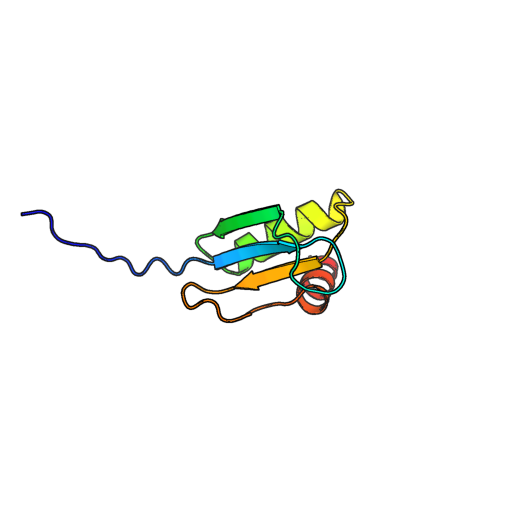 SER A 1 76 ? -3.917 10.860 -7.983 1.00 48.28 76 SER A N 1
ATOM 577 C CA . SER A 1 76 ? -3.461 11.818 -6.961 1.00 48.28 76 SER A CA 1
ATOM 578 C C . SER A 1 76 ? -2.538 12.889 -7.530 1.00 48.28 76 SER A C 1
ATOM 580 O O . SER A 1 76 ? -1.721 12.546 -8.413 1.00 48.28 76 SER A O 1
#

Mean predicted aligned error: 8.49 Å